Protein AF-A0A517U680-F1 (afdb_monomer)

Sequence (83 aa):
MASPQSLEVARRARLIYDEQLREQLEREHANEFVAIEPESARFFLGATLSEAIQAARRAFPDRLPFALRIGHNSTVHLGALAS

Secondary structure (DSSP, 8-state):
---HHHHHHHHHHHHHIIIIIHHHHHHHSTTSEEEEETTTTEEEEESSHHHHHHHHHHH-TTS--EEEETT------GGGG--

Nearest PDB structures (foldseek):
  2rgr-assembly1_A-2  TM=4.439E-01  e=6.383E+00  Saccharomyces cerevisiae
  1bgw-assembly1_A  TM=4.388E-01  e=8.909E+00  Saccharomyces cerevisiae
  9gs9-assembly1_G  TM=2.986E-01  e=4.888E+00  Pseudoalteromonas

Solvent-accessible surface area (backbone atoms only — not comparable to full-atom values): 4756 Å² total; per-residue (Å²): 131,85,50,74,67,58,52,51,39,40,53,48,22,47,50,49,37,70,77,74,39,38,77,58,39,41,72,78,41,55,74,25,18,39,11,24,31,51,91,79,68,48,71,24,71,22,88,38,66,65,49,3,46,52,50,40,36,71,78,34,76,93,55,70,61,33,71,50,48,33,82,54,87,75,77,69,58,76,65,76,84,69,122

Organism: NCBI:txid2528024

Foldseek 3Di:
DDDPVNLVLQVQLVCLCVPPNQVPCCVPPAQWKWWAQRVVRDIATDNDQVRRQVVVCVVPVPTDIDMDGHPDPPPPVSVVVVD

Structure (mmCIF, N/CA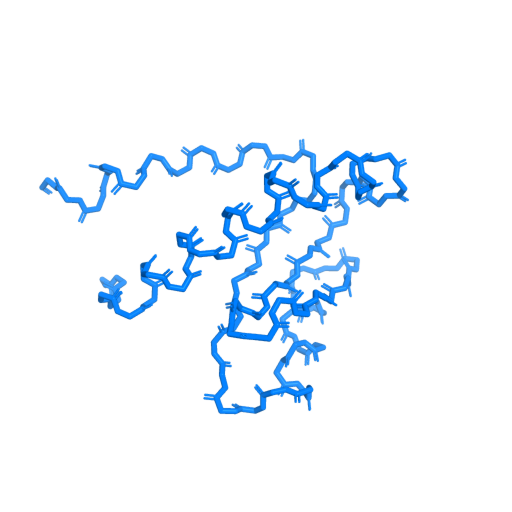/C/O backbone):
data_AF-A0A517U680-F1
#
_entry.id   AF-A0A517U680-F1
#
loop_
_atom_site.group_PDB
_atom_site.id
_atom_site.type_symbol
_atom_site.label_atom_id
_atom_site.label_alt_id
_atom_site.label_comp_id
_atom_site.label_asym_id
_atom_site.label_entity_id
_atom_site.label_seq_id
_atom_site.pdbx_PDB_ins_code
_atom_site.Cartn_x
_atom_site.Cartn_y
_atom_site.Cartn_z
_atom_site.occupancy
_atom_site.B_iso_or_equiv
_atom_site.auth_seq_id
_atom_site.auth_comp_id
_atom_site.auth_asym_id
_atom_site.auth_atom_id
_atom_site.pd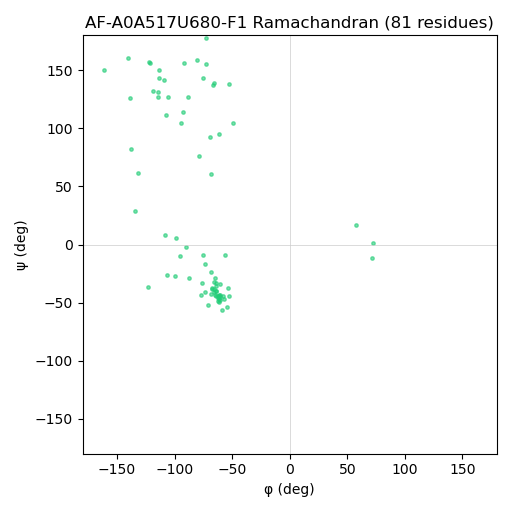bx_PDB_model_num
ATOM 1 N N . MET A 1 1 ? 20.711 -0.027 0.287 1.00 57.03 1 MET A N 1
ATOM 2 C CA . MET A 1 1 ? 20.234 1.068 -0.589 1.00 57.03 1 MET A CA 1
ATOM 3 C C . MET A 1 1 ? 19.032 0.543 -1.356 1.00 57.03 1 MET A C 1
ATOM 5 O O . MET A 1 1 ? 19.104 -0.585 -1.830 1.00 57.03 1 MET A O 1
ATOM 9 N N . ALA A 1 2 ? 17.922 1.285 -1.400 1.00 73.69 2 ALA A N 1
ATOM 10 C CA . ALA A 1 2 ? 16.779 0.900 -2.230 1.00 73.69 2 ALA A CA 1
ATOM 11 C C . ALA A 1 2 ? 17.184 0.972 -3.710 1.00 73.69 2 ALA A C 1
ATOM 13 O O . ALA A 1 2 ? 17.901 1.895 -4.097 1.00 73.69 2 ALA A O 1
ATOM 14 N N . SER A 1 3 ? 16.768 0.001 -4.526 1.00 86.50 3 SER A N 1
ATOM 15 C CA . SER A 1 3 ? 17.047 0.048 -5.963 1.00 86.50 3 SER A CA 1
ATOM 16 C C . SER A 1 3 ? 16.178 1.120 -6.641 1.00 86.50 3 SER A C 1
ATOM 18 O O . SER A 1 3 ? 15.082 1.412 -6.149 1.00 86.50 3 SER A O 1
ATOM 20 N N . PRO A 1 4 ? 16.602 1.673 -7.794 1.00 88.38 4 PRO A N 1
ATOM 21 C CA . PRO A 1 4 ? 15.772 2.594 -8.576 1.00 88.38 4 PRO A CA 1
ATOM 22 C C . PRO A 1 4 ? 14.387 2.015 -8.899 1.00 88.38 4 PRO A C 1
ATOM 24 O O . PRO A 1 4 ? 13.380 2.713 -8.826 1.00 88.38 4 PRO A O 1
ATOM 27 N N . GLN A 1 5 ? 14.326 0.708 -9.169 1.00 88.12 5 GLN A N 1
ATOM 28 C CA . GLN A 1 5 ? 13.074 -0.009 -9.404 1.00 88.12 5 GLN A CA 1
ATOM 29 C C . GLN A 1 5 ? 12.152 0.028 -8.178 1.00 88.12 5 GLN A C 1
ATOM 31 O O . GLN A 1 5 ? 10.965 0.316 -8.310 1.00 88.12 5 GLN A O 1
ATOM 36 N N . SER A 1 6 ? 12.680 -0.230 -6.977 1.00 86.88 6 SER A N 1
ATOM 37 C CA . SER A 1 6 ? 11.884 -0.185 -5.745 1.00 86.88 6 SER A CA 1
ATOM 38 C C . SER A 1 6 ? 11.358 1.221 -5.438 1.00 86.88 6 SER A C 1
ATOM 40 O O . SER A 1 6 ? 10.252 1.352 -4.917 1.00 86.88 6 SER A O 1
ATOM 42 N N . LEU A 1 7 ? 12.115 2.267 -5.784 1.00 90.94 7 LEU A N 1
ATOM 43 C CA . LEU A 1 7 ? 11.680 3.658 -5.626 1.00 90.94 7 LEU A CA 1
ATOM 44 C C . LEU A 1 7 ? 10.542 4.017 -6.583 1.00 90.94 7 LEU A C 1
ATOM 46 O O . LEU A 1 7 ? 9.562 4.631 -6.163 1.00 90.94 7 LEU A O 1
ATOM 50 N N . GLU A 1 8 ? 10.630 3.590 -7.843 1.00 93.06 8 GLU A N 1
ATOM 51 C CA . GLU A 1 8 ? 9.570 3.837 -8.822 1.00 93.06 8 GLU A CA 1
ATOM 52 C C . GLU A 1 8 ? 8.274 3.094 -8.468 1.00 93.06 8 GLU A C 1
ATOM 54 O O . GLU A 1 8 ? 7.185 3.668 -8.538 1.00 93.06 8 GLU A O 1
ATOM 59 N N . VAL A 1 9 ? 8.383 1.846 -8.000 1.00 93.44 9 VAL A N 1
ATOM 60 C CA . VAL A 1 9 ? 7.245 1.071 -7.475 1.00 93.44 9 VAL A CA 1
ATOM 61 C C . VAL A 1 9 ? 6.574 1.814 -6.319 1.00 93.44 9 VAL A C 1
ATOM 63 O O . VAL A 1 9 ? 5.354 1.982 -6.320 1.00 93.44 9 VAL A O 1
ATOM 66 N N . ALA A 1 10 ? 7.361 2.318 -5.363 1.00 92.62 10 ALA A N 1
ATOM 67 C CA . ALA A 1 10 ? 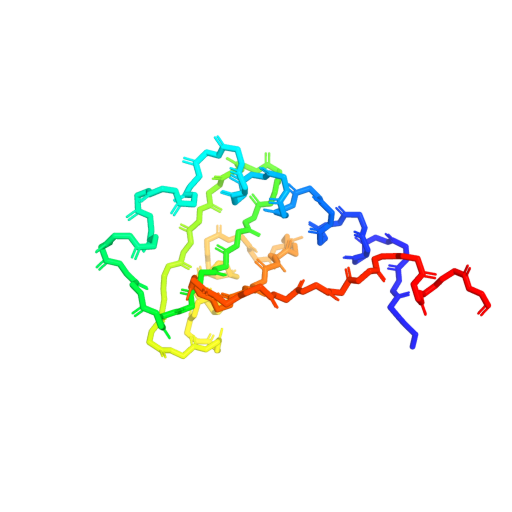6.843 3.080 -4.231 1.00 92.62 10 ALA A CA 1
ATOM 68 C C . ALA A 1 10 ? 6.123 4.362 -4.668 1.00 92.62 10 ALA A C 1
ATOM 70 O O . ALA A 1 10 ? 5.032 4.657 -4.174 1.00 92.62 10 ALA A O 1
ATOM 71 N N . ARG A 1 11 ? 6.708 5.105 -5.616 1.00 94.56 11 ARG A N 1
ATOM 72 C CA . ARG A 1 11 ? 6.135 6.344 -6.155 1.00 94.56 11 ARG A CA 1
ATOM 73 C C . ARG A 1 11 ? 4.790 6.089 -6.837 1.00 94.56 11 ARG A C 1
ATOM 75 O O . ARG A 1 11 ? 3.815 6.768 -6.530 1.00 94.56 11 ARG A O 1
ATOM 82 N N . ARG A 1 12 ? 4.714 5.098 -7.728 1.00 96.12 12 ARG A N 1
ATOM 83 C CA . ARG A 1 12 ? 3.472 4.763 -8.444 1.00 96.12 12 ARG A CA 1
ATOM 84 C C . ARG A 1 12 ? 2.377 4.262 -7.510 1.00 96.12 12 ARG A C 1
ATOM 86 O O . ARG A 1 12 ? 1.235 4.688 -7.626 1.00 96.12 12 ARG A O 1
ATOM 93 N N . ALA A 1 13 ? 2.724 3.391 -6.567 1.00 95.88 13 ALA A N 1
ATOM 94 C CA . ALA A 1 13 ? 1.771 2.893 -5.585 1.00 95.88 13 ALA A CA 1
ATOM 95 C C . ALA A 1 13 ? 1.242 4.006 -4.668 1.00 95.88 13 ALA A C 1
ATOM 97 O O . ALA A 1 13 ? 0.066 3.996 -4.313 1.00 95.88 13 ALA A O 1
ATOM 98 N N . ARG A 1 14 ? 2.088 4.986 -4.310 1.00 94.25 14 ARG A N 1
ATOM 99 C CA . ARG A 1 14 ? 1.664 6.173 -3.554 1.00 94.25 14 ARG A CA 1
ATOM 100 C C . ARG A 1 14 ? 0.622 6.982 -4.318 1.00 94.25 14 ARG A C 1
ATOM 102 O O . ARG A 1 14 ? -0.400 7.299 -3.731 1.00 94.25 14 ARG A O 1
ATOM 109 N N . LEU A 1 15 ? 0.854 7.249 -5.604 1.00 95.62 15 LEU A N 1
ATOM 110 C CA . LEU A 1 15 ? -0.107 7.978 -6.439 1.00 95.62 15 LEU A CA 1
ATOM 111 C C . LEU A 1 15 ? -1.466 7.271 -6.486 1.00 95.62 15 LEU A C 1
ATOM 113 O O . LEU A 1 15 ? -2.489 7.907 -6.281 1.00 95.62 15 LEU A O 1
ATOM 117 N N . ILE A 1 16 ? -1.477 5.945 -6.655 1.00 97.06 16 ILE A N 1
ATOM 118 C CA . ILE A 1 16 ? -2.721 5.158 -6.636 1.00 97.06 16 ILE A CA 1
ATOM 119 C C . ILE A 1 16 ? -3.428 5.281 -5.282 1.00 97.06 16 ILE A C 1
ATOM 121 O O . ILE A 1 16 ? -4.642 5.469 -5.240 1.00 97.06 16 ILE A O 1
ATOM 125 N N . TYR A 1 17 ? -2.685 5.198 -4.175 1.00 96.25 17 TYR A N 1
ATOM 126 C CA . TYR A 1 17 ? -3.275 5.402 -2.856 1.00 96.25 17 TYR A CA 1
ATOM 127 C C . TYR A 1 17 ? -3.902 6.792 -2.746 1.00 96.25 17 TYR A C 1
ATOM 129 O O . TYR A 1 17 ? -5.094 6.889 -2.479 1.00 96.25 17 TYR A O 1
ATOM 137 N N . ASP A 1 18 ? -3.123 7.844 -2.992 1.00 94.69 18 ASP A N 1
ATOM 138 C CA . ASP A 1 18 ? -3.537 9.230 -2.769 1.00 94.69 18 ASP A CA 1
ATOM 139 C C . ASP A 1 18 ? -4.700 9.657 -3.672 1.00 94.69 18 ASP A C 1
ATOM 141 O O . ASP A 1 18 ? -5.609 10.340 -3.205 1.00 94.69 18 ASP A O 1
ATOM 145 N N . GLU A 1 19 ? -4.689 9.246 -4.942 1.00 95.75 19 GLU A N 1
ATOM 146 C CA . GLU A 1 19 ? -5.676 9.682 -5.935 1.00 95.75 19 GLU A CA 1
ATOM 147 C C . GLU A 1 19 ? -6.941 8.817 -5.957 1.00 95.75 19 GLU A C 1
ATOM 149 O O . GLU A 1 19 ? -8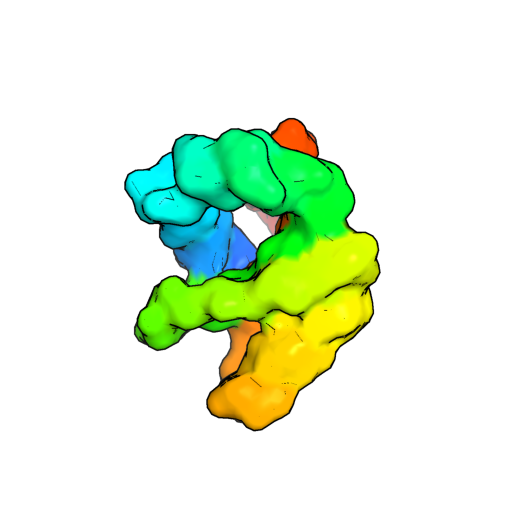.001 9.315 -6.330 1.00 95.75 19 GLU A O 1
ATOM 154 N N . GLN A 1 20 ? -6.849 7.529 -5.601 1.00 96.56 20 GLN A N 1
ATOM 155 C CA . GLN A 1 20 ? -7.938 6.572 -5.854 1.00 96.56 20 GLN A CA 1
ATOM 156 C C . GLN A 1 20 ? -8.451 5.870 -4.601 1.00 96.56 20 GLN A C 1
ATOM 158 O O . GLN A 1 20 ? -9.643 5.592 -4.506 1.00 96.56 20 GLN A O 1
ATOM 163 N N . LEU A 1 21 ? -7.573 5.541 -3.652 1.00 96.62 21 LEU A N 1
ATOM 164 C CA . LEU A 1 21 ? -7.927 4.640 -2.549 1.00 96.62 21 LEU A CA 1
ATOM 165 C C . LEU A 1 21 ? -8.089 5.360 -1.212 1.00 96.62 21 LEU A C 1
ATOM 167 O O . LEU A 1 21 ? -8.812 4.877 -0.343 1.00 96.62 21 LEU A O 1
ATOM 171 N N . ARG A 1 22 ? -7.420 6.499 -1.030 1.00 95.44 22 ARG A N 1
ATOM 172 C CA . ARG A 1 22 ? -7.244 7.156 0.263 1.00 95.44 22 ARG A CA 1
ATOM 173 C C . ARG A 1 22 ? -8.562 7.421 0.973 1.00 95.44 22 ARG A C 1
ATOM 175 O O . ARG A 1 22 ? -8.724 7.006 2.112 1.00 95.44 22 ARG A O 1
ATOM 182 N N . GLU A 1 23 ? -9.501 8.085 0.307 1.00 96.31 23 GLU A N 1
ATOM 183 C CA . GLU A 1 23 ? -10.757 8.497 0.937 1.00 96.31 23 GLU A CA 1
ATOM 184 C C . GLU A 1 23 ? -11.567 7.295 1.446 1.00 96.31 23 GLU A C 1
ATOM 186 O O . GLU A 1 23 ? -12.087 7.309 2.561 1.00 96.31 23 GLU A O 1
ATOM 191 N N . GLN A 1 24 ? -11.647 6.234 0.640 1.00 97.56 24 GLN A N 1
ATOM 192 C CA . GLN A 1 24 ? -12.366 5.021 1.005 1.00 97.56 24 GLN A CA 1
ATOM 193 C C . GLN A 1 24 ? -11.632 4.245 2.102 1.00 97.56 24 GLN A C 1
ATOM 195 O O . GLN A 1 24 ? -12.223 3.914 3.129 1.00 97.56 24 GLN A O 1
ATOM 200 N N . LEU A 1 25 ? -10.342 3.970 1.907 1.00 97.12 25 LEU A N 1
ATOM 201 C CA . LEU A 1 25 ? -9.579 3.135 2.828 1.00 97.12 25 LEU A CA 1
ATOM 202 C C . LEU A 1 25 ? -9.394 3.810 4.186 1.00 97.12 25 LEU A C 1
ATOM 204 O O . LEU A 1 25 ? -9.503 3.141 5.207 1.00 97.12 25 LEU A O 1
ATOM 208 N N . GLU A 1 26 ? -9.177 5.124 4.242 1.00 96.50 26 GLU A N 1
ATOM 209 C CA . GLU A 1 26 ? -9.080 5.834 5.524 1.00 96.50 26 GLU A CA 1
ATOM 210 C C . GLU A 1 26 ? -10.400 5.817 6.299 1.00 96.50 26 GLU A C 1
ATOM 212 O O . GLU A 1 26 ? -10.379 5.815 7.529 1.00 96.50 26 GLU A O 1
ATOM 217 N N . ARG A 1 27 ? -11.541 5.751 5.605 1.00 97.38 27 ARG A N 1
ATOM 218 C CA . ARG A 1 27 ? -12.863 5.640 6.229 1.00 97.38 27 ARG A CA 1
ATOM 219 C C . ARG A 1 27 ? -13.155 4.228 6.740 1.00 97.38 27 ARG A C 1
ATOM 221 O O . ARG A 1 27 ? -13.707 4.084 7.825 1.00 97.38 27 ARG A O 1
ATOM 228 N N . GLU A 1 28 ? -12.830 3.207 5.952 1.00 97.88 28 GLU A N 1
ATOM 229 C CA . GLU A 1 28 ? -13.284 1.823 6.177 1.00 97.88 28 GLU A CA 1
ATOM 230 C C . GLU A 1 28 ? -12.231 0.939 6.864 1.00 97.88 28 GLU A C 1
ATOM 232 O O . GLU A 1 28 ? -12.580 0.000 7.575 1.00 97.88 28 GLU A O 1
ATOM 237 N N . HIS A 1 29 ? -10.950 1.263 6.687 1.00 97.31 29 HIS A N 1
ATOM 238 C CA . HIS A 1 29 ? -9.801 0.399 6.981 1.00 97.31 29 HIS A CA 1
ATOM 239 C C . HIS A 1 29 ? -8.690 1.144 7.738 1.00 97.31 29 HIS A C 1
ATOM 241 O O . HIS A 1 29 ? -7.498 0.849 7.615 1.00 97.31 29 HIS A O 1
ATOM 247 N N . ALA A 1 30 ? -9.060 2.163 8.518 1.00 94.88 30 ALA A N 1
ATOM 248 C CA . ALA A 1 30 ? -8.107 2.951 9.290 1.00 94.88 30 ALA A CA 1
ATOM 249 C C . ALA A 1 30 ? -7.215 2.059 10.169 1.00 94.88 30 ALA A C 1
ATOM 251 O O . ALA A 1 30 ? -7.694 1.161 10.858 1.00 94.88 30 ALA 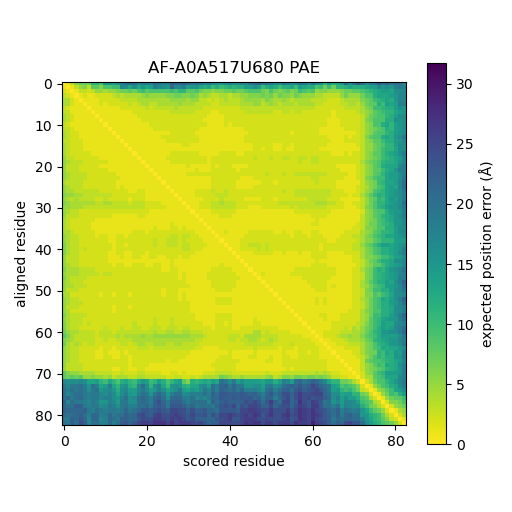A O 1
ATOM 252 N N . ASN A 1 31 ? -5.917 2.377 10.222 1.00 94.69 31 ASN A N 1
ATOM 253 C CA . ASN A 1 31 ? -4.880 1.657 10.976 1.00 94.69 31 ASN A CA 1
ATOM 254 C C . ASN A 1 31 ? -4.464 0.283 10.435 1.00 94.69 31 ASN A C 1
ATOM 256 O O . ASN A 1 31 ? -3.423 -0.206 10.891 1.00 94.69 31 ASN A O 1
ATOM 260 N N . GLU A 1 32 ? -5.198 -0.296 9.484 1.00 97.69 32 GLU A N 1
ATOM 261 C CA . GLU A 1 32 ? -4.784 -1.498 8.760 1.00 97.69 32 GLU A CA 1
ATOM 262 C C . GLU A 1 32 ? -3.660 -1.179 7.758 1.00 97.69 32 GLU A C 1
ATOM 264 O O . GLU A 1 32 ? -3.213 -0.034 7.603 1.00 97.69 32 GLU A O 1
ATOM 269 N N . PHE A 1 33 ? -3.167 -2.211 7.079 1.00 97.94 33 PHE A N 1
ATOM 270 C CA . PHE A 1 33 ? -2.158 -2.090 6.037 1.00 97.94 33 PHE A CA 1
ATOM 271 C C . PHE A 1 33 ? -2.766 -2.364 4.671 1.00 97.94 33 PHE A C 1
ATOM 273 O O . PHE A 1 33 ? -3.557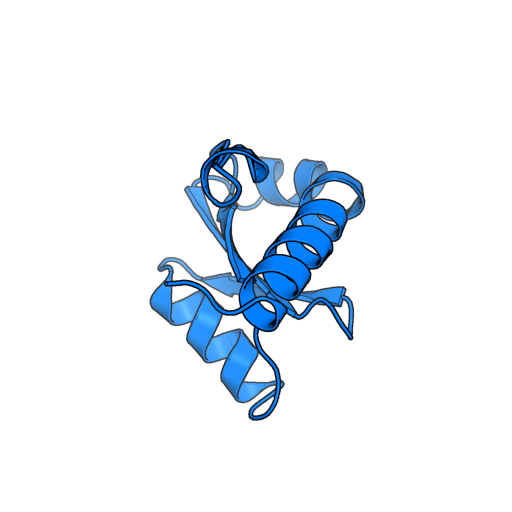 -3.289 4.502 1.00 97.94 33 PHE A O 1
ATOM 280 N N . VAL A 1 34 ? -2.324 -1.598 3.678 1.00 98.06 34 VAL A N 1
ATOM 281 C CA . VAL A 1 34 ? -2.606 -1.859 2.269 1.00 98.06 34 VAL A CA 1
ATOM 282 C C . VAL A 1 34 ? -1.298 -2.083 1.528 1.00 98.06 34 VAL A C 1
ATOM 284 O O . VAL A 1 34 ? -0.358 -1.304 1.671 1.00 98.06 34 VAL A O 1
ATOM 287 N N . ALA A 1 35 ? -1.236 -3.146 0.734 1.00 98.12 35 ALA A N 1
ATOM 288 C CA . ALA A 1 35 ? -0.201 -3.383 -0.258 1.00 98.12 35 ALA A CA 1
ATOM 289 C C . ALA A 1 35 ? -0.785 -3.139 -1.648 1.00 98.12 35 ALA A C 1
ATOM 291 O O . ALA A 1 35 ? -1.814 -3.710 -1.994 1.00 98.12 35 ALA A O 1
ATOM 292 N N . ILE A 1 36 ? -0.131 -2.301 -2.442 1.00 98.25 36 ILE A N 1
ATOM 293 C CA . ILE A 1 36 ? -0.571 -1.906 -3.780 1.00 98.25 36 ILE A CA 1
ATOM 294 C C . ILE A 1 36 ? 0.438 -2.444 -4.787 1.00 98.25 36 ILE A C 1
ATOM 296 O O . ILE A 1 36 ? 1.639 -2.201 -4.657 1.00 98.25 36 ILE A O 1
ATOM 300 N N . GLU A 1 37 ? -0.052 -3.169 -5.787 1.00 97.19 37 GLU A N 1
ATOM 301 C CA . GLU A 1 37 ? 0.718 -3.597 -6.951 1.00 97.19 37 GLU A CA 1
ATOM 302 C C . GLU A 1 37 ? 0.492 -2.563 -8.070 1.00 97.19 37 GLU A C 1
ATOM 304 O O . GLU A 1 37 ? -0.601 -2.504 -8.642 1.00 97.19 37 GLU A O 1
ATOM 309 N N . PRO A 1 38 ? 1.472 -1.688 -8.354 1.00 95.81 38 PRO A N 1
ATOM 310 C CA . PRO A 1 38 ? 1.235 -0.495 -9.158 1.00 95.81 38 PRO A CA 1
ATOM 311 C C . PRO A 1 38 ? 1.055 -0.748 -10.660 1.00 95.81 38 PRO A C 1
ATOM 313 O O . PRO A 1 38 ? 0.589 0.157 -11.352 1.00 95.81 38 PRO A O 1
ATOM 316 N N . GLU A 1 39 ? 1.438 -1.909 -11.198 1.00 94.94 39 GLU A N 1
ATOM 317 C CA . GLU A 1 39 ? 1.230 -2.253 -12.611 1.00 94.94 39 GLU A CA 1
ATOM 318 C C . GLU A 1 39 ? -0.230 -2.576 -12.913 1.00 94.94 39 GLU A C 1
ATOM 320 O O . GLU A 1 39 ? -0.746 -2.143 -13.939 1.00 94.94 39 GLU A O 1
ATOM 325 N N . SER A 1 40 ? -0.903 -3.305 -12.021 1.00 95.88 40 SER A N 1
ATOM 326 C CA . SER A 1 40 ? -2.326 -3.644 -12.150 1.00 95.88 40 SER A CA 1
ATOM 327 C C . SER A 1 40 ? -3.271 -2.709 -11.398 1.00 95.88 40 SER A C 1
ATOM 329 O O . SER A 1 40 ? -4.483 -2.833 -11.558 1.00 95.88 40 SER A O 1
ATOM 331 N N . ALA A 1 41 ? -2.735 -1.830 -10.547 1.00 95.44 41 ALA A N 1
ATOM 332 C CA . ALA A 1 41 ? -3.485 -1.023 -9.585 1.00 95.44 41 ALA A CA 1
ATOM 333 C C . ALA A 1 41 ? -4.342 -1.839 -8.595 1.00 95.44 41 ALA A C 1
ATOM 335 O O . ALA A 1 41 ? -5.216 -1.293 -7.924 1.00 95.44 41 ALA A O 1
ATOM 336 N N . ARG A 1 42 ? -4.084 -3.148 -8.452 1.00 97.94 42 ARG A N 1
ATOM 337 C CA . ARG A 1 42 ? -4.734 -3.956 -7.414 1.00 97.94 42 ARG A CA 1
ATOM 338 C C . ARG A 1 42 ? -4.128 -3.652 -6.054 1.00 97.94 42 ARG A C 1
ATOM 340 O O . ARG A 1 42 ? -2.914 -3.493 -5.916 1.00 97.94 42 ARG A O 1
ATOM 347 N N . PHE A 1 43 ? -4.984 -3.650 -5.043 1.00 98.12 43 PHE A N 1
ATOM 348 C CA . PHE A 1 43 ? -4.591 -3.486 -3.655 1.00 98.12 43 PHE A CA 1
ATOM 349 C C . PHE A 1 43 ? -5.034 -4.682 -2.812 1.00 98.12 43 PHE A C 1
ATOM 351 O O . PHE A 1 43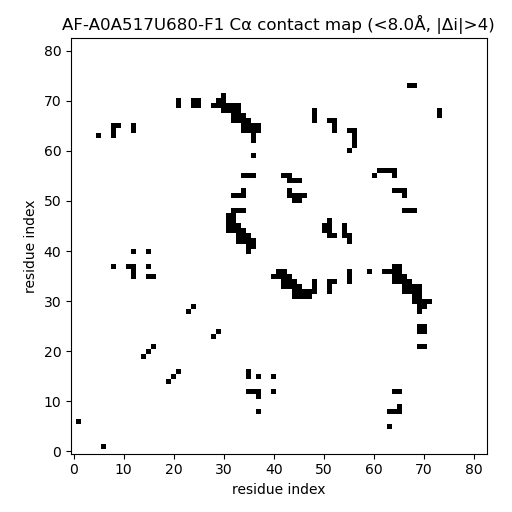 ? -5.962 -5.412 -3.165 1.00 98.12 43 PHE A O 1
ATOM 358 N N . PHE A 1 44 ? -4.341 -4.883 -1.698 1.00 98.56 44 PHE A N 1
ATOM 359 C CA . PHE A 1 44 ? -4.528 -6.007 -0.794 1.00 98.56 44 PHE A CA 1
ATOM 360 C C . PHE A 1 44 ? -4.441 -5.504 0.641 1.00 98.56 44 PHE A C 1
ATOM 362 O O . PHE A 1 44 ? -3.461 -4.855 1.004 1.00 98.56 44 PHE A O 1
ATOM 369 N N . LEU A 1 45 ? -5.460 -5.799 1.441 1.00 98.44 45 LEU A N 1
ATOM 370 C CA . LEU A 1 45 ? -5.535 -5.392 2.840 1.00 98.44 45 LEU A CA 1
ATOM 371 C C . LEU A 1 45 ? -4.947 -6.466 3.762 1.00 98.44 45 LEU A C 1
ATOM 373 O O . LEU A 1 45 ? -4.907 -7.649 3.414 1.00 98.44 45 LEU A O 1
ATOM 377 N N . GLY A 1 46 ? -4.504 -6.047 4.942 1.00 98.00 46 GLY A N 1
ATOM 378 C CA . GLY A 1 46 ? -4.082 -6.937 6.018 1.00 98.00 46 GLY A CA 1
ATOM 379 C C . GLY A 1 46 ? -4.069 -6.220 7.364 1.00 98.00 46 GLY A C 1
ATOM 380 O O . GLY A 1 46 ? -3.785 -5.021 7.434 1.00 98.00 46 GLY A O 1
ATOM 381 N N . ALA A 1 47 ? -4.317 -6.964 8.442 1.00 97.44 47 ALA A N 1
ATOM 382 C CA . ALA A 1 47 ? -4.195 -6.441 9.801 1.00 97.44 47 ALA A CA 1
ATOM 383 C C . ALA A 1 47 ? -2.722 -6.161 10.147 1.00 97.44 47 ALA A C 1
ATOM 385 O O . ALA A 1 47 ? -2.412 -5.311 10.983 1.00 97.44 47 ALA A O 1
ATOM 386 N N . THR A 1 48 ? -1.798 -6.844 9.463 1.00 97.38 48 THR A N 1
ATOM 387 C CA . THR A 1 48 ? -0.356 -6.604 9.550 1.00 97.38 48 THR A CA 1
ATOM 388 C C . THR A 1 48 ? 0.264 -6.271 8.193 1.00 97.38 48 THR A C 1
ATOM 390 O O . THR A 1 48 ? -0.222 -6.672 7.133 1.00 97.38 48 THR A O 1
ATOM 393 N N . LEU A 1 49 ? 1.412 -5.584 8.223 1.00 95.38 49 LEU A N 1
ATOM 394 C CA . LEU A 1 49 ? 2.219 -5.299 7.032 1.00 95.38 49 LEU A CA 1
ATOM 395 C C . LEU A 1 49 ? 2.544 -6.578 6.239 1.00 95.38 49 LEU A C 1
ATOM 397 O O . LEU A 1 49 ? 2.437 -6.606 5.012 1.00 95.38 49 LEU A O 1
ATOM 401 N N . SER A 1 50 ? 2.929 -7.641 6.949 1.00 96.38 50 SER A N 1
ATOM 402 C CA . SER A 1 50 ? 3.288 -8.930 6.354 1.00 96.38 50 SER A CA 1
ATOM 403 C C . SER A 1 50 ? 2.107 -9.591 5.651 1.00 96.38 50 SER A C 1
ATOM 405 O O . SER A 1 50 ? 2.290 -10.136 4.565 1.00 96.38 50 SER A O 1
ATOM 407 N N . GLU A 1 51 ? 0.903 -9.525 6.224 1.00 98.38 51 GLU A N 1
ATOM 408 C CA . GLU A 1 51 ? -0.310 -10.078 5.609 1.00 98.38 51 GLU A CA 1
ATOM 409 C C . GLU A 1 51 ? -0.634 -9.399 4.280 1.00 98.38 51 GLU A C 1
ATOM 411 O O . GLU A 1 51 ? -0.817 -10.089 3.275 1.00 98.38 51 GLU A O 1
ATOM 416 N N . ALA A 1 52 ? -0.624 -8.063 4.252 1.00 98.06 52 ALA A N 1
ATOM 417 C CA . ALA A 1 52 ? -0.892 -7.298 3.038 1.00 98.06 52 ALA A CA 1
ATOM 418 C C . ALA A 1 52 ? 0.134 -7.625 1.932 1.00 98.06 52 ALA A C 1
ATOM 420 O O . ALA A 1 52 ? -0.232 -7.916 0.790 1.00 98.06 52 ALA A O 1
ATOM 421 N N . ILE A 1 53 ? 1.429 -7.672 2.275 1.00 96.56 53 ILE A N 1
ATOM 422 C CA . ILE A 1 53 ? 2.501 -8.026 1.328 1.00 96.56 53 ILE A CA 1
ATOM 423 C C . ILE A 1 53 ? 2.354 -9.468 0.827 1.00 96.56 53 ILE A C 1
ATOM 425 O O . ILE A 1 53 ? 2.507 -9.720 -0.369 1.00 96.56 53 ILE A O 1
ATOM 429 N N . GLN A 1 54 ? 2.075 -10.425 1.714 1.00 97.88 54 GLN A N 1
ATOM 430 C CA . GLN A 1 54 ? 1.901 -11.826 1.326 1.00 97.88 54 GLN A CA 1
ATOM 431 C C . GLN A 1 54 ? 0.672 -12.018 0.435 1.00 97.88 54 GLN A C 1
ATOM 433 O O . GLN A 1 54 ? 0.722 -12.804 -0.509 1.00 97.88 54 GLN A O 1
ATOM 438 N N . ALA A 1 55 ? -0.425 -11.305 0.693 1.00 98.31 55 ALA A N 1
ATOM 439 C CA . ALA A 1 55 ? -1.593 -11.309 -0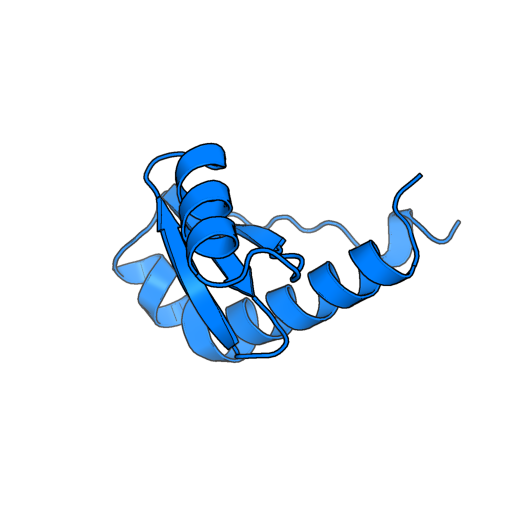.181 1.00 98.31 55 ALA A CA 1
ATOM 440 C C . ALA A 1 55 ? -1.239 -10.807 -1.591 1.00 98.31 55 ALA A C 1
ATOM 442 O O . ALA A 1 55 ? -1.524 -11.501 -2.567 1.00 98.31 55 ALA A O 1
ATOM 443 N N . ALA A 1 56 ? -0.521 -9.686 -1.694 1.00 97.50 56 ALA A N 1
ATOM 444 C CA . ALA A 1 56 ? -0.083 -9.149 -2.979 1.00 97.50 56 ALA A CA 1
ATOM 445 C C . ALA A 1 56 ? 0.868 -10.097 -3.730 1.00 97.50 56 ALA A C 1
ATOM 447 O O . ALA A 1 56 ? 0.668 -10.355 -4.914 1.00 97.50 56 ALA A O 1
ATOM 448 N N . ARG A 1 57 ? 1.855 -10.685 -3.040 1.00 96.06 57 ARG A N 1
ATOM 449 C CA . ARG A 1 57 ? 2.799 -11.651 -3.635 1.00 96.06 57 ARG A CA 1
ATOM 450 C C . ARG A 1 57 ? 2.132 -12.949 -4.081 1.00 96.06 57 ARG A C 1
ATOM 452 O O . ARG A 1 57 ? 2.568 -13.544 -5.055 1.00 96.06 57 ARG A O 1
ATOM 459 N N . ARG A 1 58 ? 1.077 -13.401 -3.396 1.00 97.88 58 ARG A N 1
ATOM 460 C CA . ARG A 1 58 ? 0.299 -14.571 -3.840 1.00 97.88 58 ARG A CA 1
ATOM 461 C C . ARG A 1 58 ? -0.458 -14.293 -5.136 1.00 97.88 58 ARG A C 1
ATOM 463 O O . ARG A 1 58 ? -0.545 -15.178 -5.977 1.00 97.88 58 ARG A O 1
ATOM 470 N N . ALA A 1 59 ? -0.989 -13.082 -5.295 1.00 97.62 59 ALA A N 1
ATOM 471 C CA . ALA A 1 59 ? -1.676 -12.675 -6.517 1.00 97.62 59 ALA A CA 1
ATOM 472 C C . ALA A 1 59 ? -0.705 -12.351 -7.666 1.00 97.62 59 ALA A C 1
ATOM 474 O O . ALA A 1 59 ? -1.030 -12.598 -8.825 1.00 97.62 59 ALA A O 1
ATOM 475 N N . PHE A 1 60 ? 0.478 -11.820 -7.344 1.00 96.19 60 PHE A N 1
ATOM 476 C CA . PHE A 1 60 ? 1.510 -11.428 -8.302 1.00 96.19 60 PHE A CA 1
ATOM 477 C C . PHE A 1 60 ? 2.912 -11.844 -7.816 1.00 96.19 60 PHE A C 1
ATOM 479 O O . PHE A 1 60 ? 3.636 -11.019 -7.253 1.00 96.19 60 PHE A O 1
ATOM 486 N N . PRO A 1 61 ? 3.320 -13.110 -8.027 1.00 95.19 61 PRO A N 1
ATOM 487 C CA . PRO A 1 61 ? 4.592 -13.639 -7.516 1.00 95.19 61 PRO A CA 1
ATOM 488 C C . PRO A 1 61 ? 5.833 -12.901 -8.029 1.00 95.19 61 PRO A C 1
ATOM 490 O O . PRO A 1 61 ? 6.796 -12.727 -7.282 1.00 95.19 61 PRO A O 1
ATOM 493 N N . ASP A 1 62 ? 5.774 -12.419 -9.273 1.00 95.00 62 ASP A N 1
ATOM 494 C CA . ASP A 1 62 ? 6.899 -11.789 -9.973 1.00 95.00 62 ASP A CA 1
ATOM 495 C C . ASP A 1 62 ? 6.864 -10.253 -9.939 1.00 95.00 62 ASP A C 1
ATOM 497 O O . ASP A 1 62 ? 7.690 -9.596 -10.574 1.00 95.00 62 ASP A O 1
ATOM 501 N N . ARG A 1 63 ? 5.910 -9.654 -9.210 1.00 93.19 63 ARG A N 1
ATOM 502 C CA . ARG A 1 63 ? 5.767 -8.194 -9.110 1.00 93.19 63 ARG A CA 1
ATOM 503 C C . ARG A 1 63 ? 6.053 -7.696 -7.707 1.00 93.19 63 ARG A C 1
ATOM 505 O O . ARG A 1 63 ? 5.835 -8.379 -6.707 1.00 93.19 63 ARG A O 1
ATOM 512 N N . LEU A 1 64 ? 6.547 -6.465 -7.638 1.00 91.19 64 LEU A N 1
ATOM 513 C CA . LEU A 1 64 ? 6.847 -5.798 -6.381 1.00 91.19 64 LEU A CA 1
ATOM 514 C C . LEU A 1 64 ? 5.639 -4.968 -5.935 1.00 91.19 64 LEU A C 1
ATOM 516 O O . LEU A 1 64 ? 5.319 -3.977 -6.591 1.00 91.19 64 LEU A O 1
ATOM 520 N N . PRO A 1 65 ? 4.987 -5.315 -4.812 1.00 94.06 65 PRO A N 1
ATOM 521 C CA . PRO A 1 65 ? 4.037 -4.416 -4.188 1.00 94.06 65 PRO A CA 1
ATOM 522 C C . PRO A 1 65 ? 4.761 -3.358 -3.351 1.00 94.06 65 PRO A C 1
ATOM 524 O O . PRO A 1 65 ? 5.875 -3.571 -2.862 1.00 94.06 65 PRO A O 1
ATOM 527 N N . PHE A 1 66 ? 4.078 -2.247 -3.099 1.00 95.94 66 PHE A N 1
ATOM 528 C CA . PHE A 1 66 ? 4.441 -1.299 -2.052 1.00 95.94 66 PHE A CA 1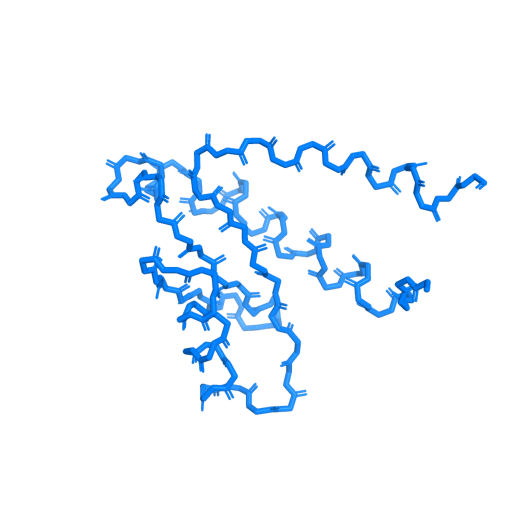
ATOM 529 C C . PHE A 1 66 ? 3.356 -1.287 -0.983 1.00 95.94 66 PHE A C 1
ATOM 531 O O . PHE A 1 66 ? 2.178 -1.161 -1.309 1.00 95.94 66 PHE A O 1
ATOM 538 N N . ALA A 1 67 ? 3.747 -1.394 0.286 1.00 95.62 67 ALA A N 1
ATOM 539 C CA . ALA A 1 67 ? 2.805 -1.400 1.393 1.00 95.62 67 ALA A CA 1
ATOM 540 C C . ALA A 1 67 ? 2.940 -0.163 2.283 1.00 95.62 67 ALA A C 1
ATOM 542 O O . ALA A 1 67 ? 4.042 0.335 2.519 1.00 95.62 67 ALA A O 1
ATOM 543 N N . LEU A 1 68 ? 1.805 0.320 2.779 1.00 95.38 68 LEU A N 1
ATOM 544 C CA . LEU A 1 68 ? 1.699 1.442 3.707 1.00 95.38 68 LEU A CA 1
ATOM 545 C C . LEU A 1 68 ? 0.618 1.173 4.750 1.00 95.38 68 LEU A C 1
ATOM 547 O O . LEU A 1 68 ? -0.263 0.335 4.552 1.00 95.38 68 LEU A O 1
ATOM 551 N N . ARG A 1 69 ? 0.692 1.901 5.865 1.00 96.56 69 ARG A N 1
ATOM 552 C CA . ARG A 1 69 ? -0.353 1.892 6.886 1.00 96.56 69 ARG A CA 1
ATOM 553 C C . ARG A 1 69 ? -1.399 2.949 6.549 1.00 96.56 69 ARG A C 1
ATOM 555 O O . ARG A 1 69 ? -1.060 4.113 6.347 1.00 96.56 69 ARG A O 1
ATOM 562 N N . ILE A 1 70 ? -2.656 2.538 6.493 1.00 96.44 70 ILE A N 1
ATOM 563 C CA . ILE A 1 70 ? -3.774 3.380 6.072 1.00 96.44 70 ILE A CA 1
ATOM 564 C C . ILE A 1 70 ? -3.997 4.494 7.102 1.00 96.44 70 ILE A C 1
ATOM 566 O O . ILE A 1 70 ? -3.901 4.268 8.315 1.00 96.44 70 ILE A O 1
ATOM 570 N N . GLY A 1 71 ? -4.238 5.712 6.614 1.00 92.19 71 GLY A N 1
ATOM 571 C CA . GLY A 1 71 ? -4.418 6.912 7.440 1.00 92.19 71 GLY A CA 1
ATOM 572 C C . GLY A 1 71 ? -3.138 7.439 8.091 1.00 92.19 71 GLY A C 1
ATOM 573 O O . GLY A 1 71 ? -3.180 8.426 8.821 1.00 92.19 71 GLY A O 1
ATOM 574 N N . HIS A 1 72 ? -1.988 6.808 7.838 1.00 87.50 72 HIS A N 1
ATOM 575 C CA . HIS A 1 72 ? -0.705 7.259 8.357 1.00 87.50 72 HIS A CA 1
ATOM 576 C C . HIS A 1 72 ? 0.116 7.850 7.222 1.00 87.50 72 HIS A C 1
ATOM 578 O O . HIS A 1 72 ? 0.599 7.135 6.340 1.00 87.50 72 HIS A O 1
ATOM 584 N N . ASN A 1 73 ? 0.320 9.166 7.283 1.00 67.06 73 ASN A N 1
ATOM 585 C CA . ASN A 1 73 ? 1.243 9.856 6.395 1.00 67.06 73 ASN A CA 1
ATOM 586 C C . ASN A 1 73 ? 2.657 9.312 6.621 1.00 67.06 73 ASN A C 1
ATOM 588 O O . ASN A 1 73 ? 3.399 9.756 7.494 1.00 67.06 73 ASN A O 1
ATOM 592 N N . SER A 1 74 ? 3.049 8.347 5.795 1.00 55.25 74 SER A N 1
ATOM 593 C CA . SER A 1 74 ? 4.454 8.049 5.573 1.00 55.25 74 SER A CA 1
ATOM 594 C C . SER A 1 74 ? 4.959 9.105 4.603 1.00 55.25 74 SER A C 1
ATOM 596 O O . SER A 1 74 ? 5.117 8.834 3.408 1.00 55.25 74 SER A O 1
ATOM 598 N N . THR A 1 75 ? 5.174 10.321 5.114 1.00 46.16 75 THR A N 1
ATOM 599 C CA . THR A 1 75 ? 5.911 11.388 4.433 1.00 46.16 75 THR A CA 1
ATOM 600 C C . THR A 1 75 ? 7.379 10.973 4.355 1.00 46.16 75 THR A C 1
ATOM 602 O O . THR A 1 75 ? 8.272 11.606 4.907 1.00 46.16 75 THR A O 1
ATOM 605 N N . VAL A 1 76 ? 7.653 9.857 3.679 1.00 46.91 76 VAL A N 1
ATOM 606 C CA . VAL A 1 76 ? 8.966 9.636 3.101 1.00 46.91 76 VAL A CA 1
ATOM 607 C C . VAL A 1 76 ? 9.012 10.652 1.978 1.00 46.91 76 VAL A C 1
ATOM 609 O O . VAL A 1 76 ? 8.499 10.412 0.886 1.00 46.91 76 VAL A O 1
ATOM 612 N N . HIS A 1 77 ? 9.536 11.838 2.282 1.00 40.91 77 HIS A N 1
ATOM 613 C CA . HIS A 1 77 ? 10.041 12.726 1.255 1.00 40.91 77 HIS A CA 1
ATOM 614 C C . HIS A 1 77 ? 10.946 11.853 0.382 1.00 40.91 77 HIS A C 1
ATOM 616 O O . HIS A 1 77 ? 12.049 11.498 0.786 1.00 40.91 77 HIS A O 1
ATOM 622 N N . LEU A 1 78 ? 10.475 11.473 -0.807 1.00 46.16 78 LEU A N 1
ATOM 623 C CA . LEU A 1 78 ? 11.280 10.780 -1.816 1.00 46.16 78 LEU A CA 1
ATOM 624 C C . LEU A 1 78 ? 12.541 11.593 -2.188 1.00 46.16 78 LEU A C 1
ATOM 626 O O . LEU A 1 78 ? 13.436 11.057 -2.826 1.00 46.16 78 LEU A O 1
ATOM 630 N N . GLY A 1 79 ? 12.652 12.846 -1.724 1.00 34.62 79 GLY A N 1
ATOM 631 C CA . GLY A 1 79 ? 13.870 13.657 -1.743 1.00 34.62 79 GLY A CA 1
ATOM 632 C C . GLY A 1 79 ? 14.948 13.297 -0.707 1.00 34.62 79 GLY A C 1
ATOM 633 O O . GLY A 1 79 ? 16.045 13.816 -0.811 1.00 34.62 79 GLY A O 1
ATOM 634 N N . ALA A 1 80 ? 14.700 12.412 0.267 1.00 38.78 80 ALA A N 1
ATOM 635 C CA . ALA A 1 80 ? 15.718 11.998 1.250 1.00 38.78 80 ALA A CA 1
ATOM 636 C C . ALA A 1 80 ? 16.548 10.772 0.814 1.00 38.78 80 ALA A C 1
ATOM 638 O O . ALA A 1 80 ? 17.447 10.348 1.534 1.00 38.78 80 ALA A O 1
ATOM 639 N N . LEU A 1 81 ? 16.247 10.185 -0.350 1.00 43.41 81 LEU A N 1
ATOM 640 C CA . LEU A 1 81 ? 17.045 9.114 -0.972 1.00 43.41 81 LEU A CA 1
ATOM 641 C C . LEU A 1 81 ? 17.806 9.602 -2.216 1.00 43.41 81 LEU A C 1
ATOM 643 O O . LEU A 1 81 ? 18.406 8.799 -2.926 1.00 43.41 81 LEU A O 1
ATOM 647 N N . ALA A 1 82 ? 17.781 10.914 -2.455 1.00 34.72 82 ALA A N 1
ATOM 648 C CA . ALA A 1 82 ? 18.530 11.603 -3.493 1.00 34.72 82 ALA A CA 1
ATOM 649 C C . ALA A 1 82 ? 19.236 12.831 -2.891 1.00 34.72 82 ALA A C 1
ATOM 651 O O . ALA A 1 82 ? 18.947 13.957 -3.284 1.00 34.72 82 ALA A O 1
ATOM 652 N N . SER A 1 83 ? 20.131 12.590 -1.927 1.00 35.56 83 SER A N 1
ATOM 653 C CA . SER A 1 83 ? 21.161 13.536 -1.474 1.00 35.56 83 SER A CA 1
ATOM 654 C C . SER A 1 83 ? 22.417 12.778 -1.077 1.00 35.56 83 SER A C 1
ATOM 656 O O . SER A 1 83 ? 22.269 11.768 -0.351 1.00 35.56 83 SER A O 1
#

pLDDT: mean 88.05, std 18.19, range [34.62, 98.56]

Radius of gyration: 12.27 Å; Cα contacts (8 Å, |Δi|>4): 118; chains: 1; bounding box: 34×28×24 Å

Mean predicted aligned error: 5.44 Å